Protein AF-A0A2S9DV34-F1 (afdb_monomer)

Structure (mmCIF, N/CA/C/O backbone):
data_AF-A0A2S9DV34-F1
#
_entry.id   AF-A0A2S9DV34-F1
#
loop_
_atom_site.group_PDB
_atom_site.id
_atom_site.type_symbol
_atom_site.label_atom_id
_atom_site.label_alt_id
_atom_site.label_comp_id
_atom_site.label_asym_id
_atom_site.label_entity_id
_atom_site.label_seq_id
_atom_site.pdbx_PDB_ins_code
_atom_site.Cartn_x
_atom_site.Cartn_y
_atom_site.Cartn_z
_atom_site.occupancy
_atom_site.B_iso_or_equiv
_atom_site.auth_seq_id
_atom_site.auth_comp_id
_atom_site.auth_asym_id
_atom_site.auth_atom_id
_atom_site.pdbx_PDB_model_num
ATOM 1 N N . MET A 1 1 ? -15.919 -6.930 16.307 1.00 52.16 1 MET A N 1
ATOM 2 C CA . MET A 1 1 ? -15.086 -6.347 15.239 1.00 52.16 1 MET A CA 1
ATOM 3 C C . MET A 1 1 ? -14.657 -7.478 14.322 1.00 52.16 1 MET A C 1
ATOM 5 O O . MET A 1 1 ? -13.994 -8.392 14.799 1.00 52.16 1 MET A O 1
ATOM 9 N N . GLN A 1 2 ? -15.120 -7.493 13.073 1.00 58.56 2 GLN A N 1
ATOM 10 C CA . GLN A 1 2 ? -14.765 -8.533 12.104 1.00 58.56 2 GLN A CA 1
ATOM 11 C C . GLN A 1 2 ? -13.607 -8.036 11.238 1.00 58.56 2 GLN A C 1
ATOM 13 O O . GLN A 1 2 ? -13.716 -7.015 10.566 1.00 58.56 2 GLN A O 1
ATOM 18 N N . VAL A 1 3 ? -12.487 -8.747 11.302 1.00 65.19 3 VAL A N 1
ATOM 19 C CA . VAL A 1 3 ? -11.268 -8.449 10.549 1.00 65.19 3 VAL A CA 1
ATOM 20 C C . VAL A 1 3 ? -11.427 -9.089 9.170 1.00 65.19 3 VAL A C 1
ATOM 22 O O . VAL A 1 3 ? -11.356 -10.310 9.036 1.00 65.19 3 VAL A O 1
ATOM 25 N N . LEU A 1 4 ? -11.714 -8.278 8.149 1.00 75.62 4 LEU A N 1
ATOM 26 C CA . LEU A 1 4 ? -11.797 -8.738 6.761 1.00 75.62 4 LEU A CA 1
ATOM 27 C C . LEU A 1 4 ? -10.389 -8.811 6.179 1.00 75.62 4 LEU A C 1
ATOM 29 O O . LEU A 1 4 ? -9.835 -7.802 5.747 1.00 75.62 4 LEU A O 1
ATOM 33 N N . ILE A 1 5 ? -9.820 -10.017 6.175 1.00 83.50 5 ILE A N 1
ATOM 34 C CA . ILE A 1 5 ? -8.527 -10.261 5.543 1.00 83.50 5 ILE A CA 1
ATOM 35 C C . ILE A 1 5 ? -8.742 -10.604 4.069 1.00 83.50 5 ILE A C 1
ATOM 37 O O . ILE A 1 5 ? -9.353 -11.627 3.758 1.00 83.50 5 ILE A O 1
ATOM 41 N N . ARG A 1 6 ? -8.223 -9.774 3.160 1.00 87.50 6 ARG A N 1
ATOM 42 C CA . ARG A 1 6 ? -8.233 -10.040 1.711 1.00 87.50 6 ARG A CA 1
ATOM 43 C C . ARG A 1 6 ? -6.867 -9.776 1.087 1.00 87.50 6 ARG A C 1
ATOM 45 O O . ARG A 1 6 ? -6.082 -8.986 1.604 1.00 87.50 6 ARG A O 1
ATOM 52 N N . THR A 1 7 ? -6.590 -10.403 -0.050 1.00 87.25 7 THR A N 1
ATOM 53 C CA . THR A 1 7 ? -5.393 -10.096 -0.845 1.00 87.25 7 THR A CA 1
ATOM 54 C C . THR A 1 7 ? -5.457 -8.658 -1.356 1.00 87.25 7 THR A C 1
ATOM 56 O O . THR A 1 7 ? -6.501 -8.229 -1.850 1.00 87.25 7 THR A O 1
ATOM 59 N N . ALA A 1 8 ? -4.348 -7.924 -1.227 1.00 89.25 8 ALA A N 1
ATOM 60 C CA . ALA A 1 8 ? -4.232 -6.585 -1.794 1.00 89.25 8 ALA A CA 1
ATOM 61 C C . ALA A 1 8 ? -4.219 -6.645 -3.332 1.00 89.25 8 ALA A C 1
ATOM 63 O O . ALA A 1 8 ? -3.674 -7.566 -3.938 1.00 89.25 8 ALA A O 1
ATOM 64 N N . THR A 1 9 ? -4.827 -5.648 -3.949 1.00 90.06 9 THR A N 1
ATOM 65 C CA . THR A 1 9 ? -5.054 -5.488 -5.385 1.00 90.06 9 THR A CA 1
ATOM 66 C C . THR A 1 9 ? -4.431 -4.174 -5.861 1.00 90.06 9 THR A C 1
ATOM 68 O O . THR A 1 9 ? -4.125 -3.313 -5.039 1.00 90.06 9 THR A O 1
ATOM 71 N N . PRO A 1 10 ? -4.229 -3.965 -7.174 1.00 89.94 10 PRO A N 1
ATOM 72 C CA . PRO A 1 10 ? -3.695 -2.698 -7.684 1.00 89.94 10 PRO A CA 1
ATOM 73 C C . PRO A 1 10 ? -4.530 -1.459 -7.311 1.00 89.94 10 PRO A C 1
ATOM 75 O O . PRO A 1 10 ? -4.000 -0.357 -7.353 1.00 89.94 10 PRO A O 1
ATOM 78 N N . ASP A 1 11 ? -5.797 -1.627 -6.925 1.00 91.12 11 ASP A N 1
ATOM 79 C CA . ASP A 1 11 ? -6.651 -0.539 -6.430 1.00 91.12 11 ASP A CA 1
ATOM 80 C C . ASP A 1 11 ? -6.171 0.013 -5.071 1.00 91.12 11 ASP A C 1
ATOM 82 O O . ASP A 1 11 ? -6.307 1.195 -4.783 1.00 91.12 11 ASP A O 1
ATOM 86 N N . ASP A 1 12 ? -5.495 -0.813 -4.265 1.00 90.75 12 ASP A N 1
ATOM 87 C CA . ASP A 1 12 ? -5.014 -0.447 -2.928 1.00 90.75 12 ASP A CA 1
ATOM 88 C C . ASP A 1 12 ? -3.680 0.342 -2.954 1.00 90.75 12 ASP A C 1
ATOM 90 O O . ASP A 1 12 ? -3.133 0.702 -1.909 1.00 90.75 12 ASP A O 1
ATOM 94 N N . VAL A 1 13 ? -3.114 0.595 -4.141 1.00 91.25 13 VAL A N 1
ATOM 95 C CA . VAL A 1 13 ? -1.797 1.241 -4.318 1.00 91.25 13 VAL A CA 1
ATOM 96 C C . VAL A 1 13 ? -1.774 2.658 -3.759 1.00 91.25 13 VAL A C 1
ATOM 98 O O . VAL A 1 13 ? -0.803 3.031 -3.100 1.00 91.25 13 VAL A O 1
ATOM 101 N N . ASP A 1 14 ? -2.836 3.428 -3.994 1.00 91.81 14 ASP A N 1
ATOM 102 C CA . ASP A 1 14 ? -2.958 4.789 -3.470 1.00 91.81 14 ASP A CA 1
ATOM 103 C C . ASP A 1 14 ? -2.943 4.782 -1.937 1.00 91.81 14 ASP A C 1
ATOM 105 O O . ASP A 1 14 ? -2.111 5.444 -1.313 1.00 91.81 14 ASP A O 1
ATOM 109 N N . THR A 1 15 ? -3.756 3.915 -1.329 1.00 90.88 15 THR A N 1
ATOM 110 C CA . THR A 1 15 ? -3.816 3.749 0.125 1.00 90.88 15 THR A CA 1
ATOM 111 C C . THR A 1 15 ? -2.467 3.325 0.710 1.00 90.88 15 THR A C 1
ATOM 113 O O . THR A 1 15 ? -2.018 3.887 1.708 1.00 90.88 15 THR A O 1
ATOM 116 N N . LEU A 1 16 ? -1.768 2.373 0.083 1.00 90.69 16 LEU A N 1
ATOM 117 C CA . LEU A 1 16 ? -0.433 1.943 0.514 1.00 90.69 16 LEU A CA 1
ATOM 118 C C . LEU A 1 16 ? 0.594 3.088 0.451 1.00 90.69 16 LEU A C 1
ATOM 120 O O . LEU A 1 16 ? 1.415 3.235 1.363 1.00 90.69 16 LEU A O 1
ATOM 124 N N . CYS A 1 17 ? 0.546 3.912 -0.598 1.00 91.19 17 CYS A N 1
ATOM 125 C CA . CYS A 1 17 ? 1.389 5.098 -0.735 1.00 91.19 17 CYS A CA 1
ATOM 126 C C . CYS A 1 17 ? 1.049 6.175 0.308 1.00 91.19 17 CYS A C 1
ATOM 128 O O . CYS A 1 17 ? 1.963 6.740 0.917 1.00 91.19 17 CYS A O 1
ATOM 130 N N . ALA A 1 18 ? -0.235 6.425 0.564 1.00 90.94 18 ALA A N 1
ATOM 131 C CA . ALA A 1 18 ? -0.693 7.352 1.596 1.00 90.94 18 ALA A CA 1
ATOM 132 C C . ALA A 1 18 ? -0.197 6.921 2.986 1.00 90.94 18 ALA A C 1
ATOM 134 O O . ALA A 1 18 ? 0.442 7.703 3.691 1.00 90.94 18 ALA A O 1
ATOM 135 N N . ILE A 1 19 ? -0.365 5.642 3.336 1.00 89.88 19 ILE A N 1
ATOM 136 C CA . ILE A 1 19 ? 0.149 5.083 4.593 1.00 89.88 19 ILE A CA 1
ATOM 137 C C . ILE A 1 19 ? 1.667 5.281 4.684 1.00 89.88 19 ILE A C 1
ATOM 139 O O . ILE A 1 19 ? 2.169 5.781 5.690 1.00 89.88 19 ILE A O 1
ATOM 143 N N . ARG A 1 20 ? 2.418 4.926 3.633 1.00 90.62 20 ARG A N 1
ATOM 144 C CA . ARG A 1 20 ? 3.888 4.990 3.637 1.00 90.62 20 ARG A CA 1
ATOM 145 C C . ARG A 1 20 ? 4.432 6.409 3.791 1.00 90.62 20 ARG A C 1
ATOM 147 O O . ARG A 1 20 ? 5.442 6.595 4.473 1.00 90.62 20 ARG A O 1
ATOM 154 N N . THR A 1 21 ? 3.782 7.378 3.155 1.00 90.19 21 THR A N 1
ATOM 155 C CA . THR A 1 21 ? 4.162 8.796 3.230 1.00 90.19 21 THR A CA 1
ATOM 156 C C . THR A 1 21 ? 3.743 9.436 4.556 1.00 90.19 21 THR A C 1
ATOM 158 O O . THR A 1 21 ? 4.401 10.371 5.008 1.00 90.19 21 THR A O 1
ATOM 161 N N . SER A 1 22 ? 2.725 8.895 5.234 1.00 90.62 22 SER A N 1
ATOM 162 C CA . SER A 1 22 ? 2.257 9.384 6.537 1.00 90.62 22 SER A CA 1
ATOM 163 C C . SER A 1 22 ? 3.143 8.973 7.727 1.00 90.62 22 SER A C 1
ATOM 165 O O . SER A 1 22 ? 2.987 9.523 8.818 1.00 90.62 22 SER A O 1
ATOM 167 N N . VAL A 1 23 ? 4.069 8.018 7.566 1.00 91.19 23 VAL A N 1
ATOM 168 C CA . VAL A 1 23 ? 4.963 7.579 8.655 1.00 91.19 23 VAL A CA 1
ATOM 169 C C . VAL A 1 23 ? 6.068 8.610 8.887 1.00 91.19 23 VAL A C 1
ATOM 171 O O . VAL A 1 23 ? 6.947 8.777 8.048 1.00 91.19 23 VAL A O 1
ATOM 174 N N . VAL A 1 24 ? 6.085 9.249 10.059 1.00 89.81 24 VAL A N 1
ATOM 175 C CA . VAL A 1 24 ? 7.061 10.309 10.385 1.00 89.81 24 VAL A CA 1
ATOM 176 C C . VAL A 1 24 ? 8.463 9.753 10.649 1.00 89.81 24 VAL A C 1
ATOM 178 O O . VAL A 1 24 ? 9.440 10.284 10.127 1.00 89.81 24 VAL A O 1
ATOM 181 N N . GLN A 1 25 ? 8.594 8.657 11.409 1.00 91.19 25 GLN A N 1
ATOM 182 C CA . GLN A 1 25 ? 9.916 8.108 11.769 1.00 91.19 25 GLN A CA 1
ATOM 183 C C . GLN A 1 25 ? 10.715 7.564 10.570 1.00 91.19 25 GLN A C 1
ATOM 185 O O . GLN A 1 25 ? 11.919 7.353 1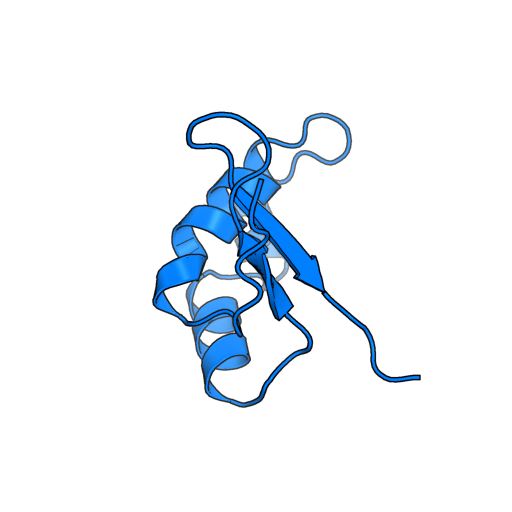0.676 1.00 91.19 25 GLN A O 1
ATOM 190 N N . ASN A 1 26 ? 10.050 7.303 9.444 1.00 86.44 26 ASN A N 1
ATOM 191 C CA . ASN A 1 26 ? 10.659 6.829 8.203 1.00 86.44 26 ASN A CA 1
ATOM 192 C C . ASN A 1 26 ? 9.977 7.512 7.011 1.00 86.44 26 ASN A C 1
ATOM 194 O O . ASN A 1 26 ? 9.484 6.850 6.085 1.00 86.44 26 ASN A O 1
ATOM 198 N N . HIS A 1 27 ? 9.879 8.839 7.098 1.00 89.88 27 HIS A N 1
ATOM 199 C CA . HIS A 1 27 ? 9.210 9.627 6.080 1.00 89.88 27 HIS A CA 1
ATOM 200 C C . HIS A 1 27 ? 9.960 9.511 4.755 1.00 89.88 27 HIS A C 1
ATOM 202 O O . HIS A 1 27 ? 11.138 9.842 4.644 1.00 89.88 27 HIS A O 1
ATOM 208 N N . LEU A 1 28 ? 9.244 9.027 3.750 1.00 90.31 28 LEU A N 1
ATOM 209 C CA . LEU A 1 28 ? 9.700 8.914 2.376 1.00 90.31 28 LEU A CA 1
ATOM 210 C C . LEU A 1 28 ? 8.579 9.465 1.506 1.00 90.31 28 LEU A C 1
ATOM 212 O O . LEU A 1 28 ? 7.516 8.854 1.401 1.00 90.31 28 LEU A O 1
ATOM 216 N N . SER A 1 29 ? 8.805 10.636 0.916 1.00 91.56 29 SER A N 1
ATOM 217 C CA . SER A 1 29 ? 7.860 11.257 -0.011 1.00 91.56 29 SER A CA 1
ATOM 218 C C . SER A 1 29 ? 7.747 10.429 -1.298 1.00 91.56 29 SER A C 1
ATOM 220 O O . SER A 1 29 ? 8.657 9.668 -1.635 1.00 91.56 29 SER A O 1
ATOM 222 N N . LEU A 1 30 ? 6.660 10.603 -2.058 1.00 89.12 30 LEU A N 1
ATOM 223 C CA . LEU A 1 30 ? 6.458 9.904 -3.337 1.00 89.12 30 LEU A CA 1
ATOM 224 C C . LEU A 1 30 ? 7.630 10.096 -4.308 1.00 89.12 30 LEU A C 1
ATOM 226 O O . LEU A 1 30 ? 8.091 9.133 -4.914 1.00 89.12 30 LEU A O 1
ATOM 230 N N . GLU A 1 31 ? 8.160 11.314 -4.399 1.00 92.00 31 GLU A N 1
ATOM 231 C CA . GLU A 1 31 ? 9.310 11.622 -5.255 1.00 92.00 31 GLU A CA 1
ATOM 232 C C . GLU A 1 31 ? 10.587 10.903 -4.799 1.00 92.00 31 GLU A C 1
ATOM 234 O O . GLU A 1 31 ? 11.337 10.377 -5.619 1.00 92.00 31 GLU A O 1
ATOM 239 N N . GLN A 1 32 ? 10.812 10.812 -3.485 1.00 92.19 32 GLN A N 1
ATOM 240 C CA . GLN A 1 32 ? 11.960 10.096 -2.922 1.00 92.19 32 GLN A CA 1
ATOM 241 C C . GLN A 1 32 ? 11.848 8.589 -3.170 1.00 92.19 32 GLN A C 1
ATOM 243 O O . GLN A 1 32 ? 12.830 7.942 -3.526 1.00 92.19 32 GLN A O 1
ATOM 248 N N . MET A 1 33 ? 10.643 8.027 -3.044 1.00 92.06 33 MET A N 1
ATOM 249 C CA . MET A 1 33 ? 10.388 6.627 -3.388 1.00 92.06 33 MET A CA 1
ATOM 250 C C . MET A 1 33 ? 10.626 6.362 -4.877 1.00 92.06 33 MET A C 1
ATOM 252 O O . MET A 1 33 ? 11.293 5.384 -5.220 1.00 92.06 33 MET A O 1
ATOM 256 N N . ALA A 1 34 ? 10.170 7.260 -5.752 1.00 90.94 34 ALA A N 1
ATOM 257 C CA . ALA A 1 34 ? 10.423 7.164 -7.185 1.00 90.94 34 ALA A CA 1
ATOM 258 C C . ALA A 1 34 ? 11.927 7.197 -7.509 1.00 90.94 34 ALA A C 1
ATOM 260 O O . ALA A 1 34 ? 12.384 6.401 -8.328 1.00 90.94 34 ALA A O 1
ATOM 261 N N . GLY A 1 35 ? 12.708 8.031 -6.811 1.00 92.25 35 GLY A N 1
ATOM 262 C CA . GLY A 1 35 ? 14.172 8.060 -6.925 1.00 92.25 35 GLY A CA 1
ATOM 263 C C . GLY A 1 35 ? 14.862 6.741 -6.547 1.00 92.25 35 GLY A C 1
ATOM 264 O O . GLY A 1 35 ? 15.948 6.453 -7.042 1.00 92.25 35 GLY A O 1
ATOM 265 N N . LEU A 1 36 ? 14.215 5.907 -5.728 1.00 90.88 36 LEU A N 1
ATOM 266 C CA . LEU A 1 36 ? 14.670 4.560 -5.360 1.00 90.88 36 LEU A CA 1
ATOM 267 C C . LEU A 1 36 ? 14.087 3.457 -6.266 1.00 90.88 36 LEU A C 1
ATOM 269 O O . LEU A 1 36 ? 14.274 2.272 -5.990 1.00 90.88 36 LEU A O 1
ATOM 273 N N . GLY A 1 37 ? 13.348 3.820 -7.319 1.00 89.75 37 GLY A N 1
ATOM 274 C CA . GLY A 1 37 ? 12.646 2.880 -8.200 1.00 89.75 37 GLY A CA 1
ATOM 275 C C . GLY A 1 37 ? 11.352 2.304 -7.609 1.00 89.75 37 GLY A C 1
ATOM 276 O O . GLY A 1 37 ? 10.739 1.419 -8.204 1.00 89.75 37 GLY A O 1
ATOM 277 N N . ILE A 1 38 ? 10.906 2.805 -6.455 1.00 88.56 38 ILE A N 1
ATOM 278 C CA . ILE A 1 38 ? 9.679 2.381 -5.777 1.00 88.56 38 ILE A CA 1
ATOM 279 C C . ILE A 1 38 ? 8.542 3.278 -6.276 1.00 88.56 38 ILE A C 1
ATOM 281 O O . ILE A 1 38 ? 8.208 4.290 -5.665 1.00 88.56 38 ILE A O 1
ATOM 285 N N . THR A 1 39 ? 7.973 2.937 -7.432 1.00 91.75 39 THR A N 1
ATOM 286 C CA . THR A 1 39 ? 6.898 3.723 -8.057 1.00 91.75 39 THR A CA 1
ATOM 287 C C . THR A 1 39 ? 5.522 3.080 -7.851 1.00 91.75 39 THR A C 1
ATOM 289 O O . THR A 1 39 ? 5.432 1.856 -7.706 1.00 91.75 39 THR A O 1
ATOM 292 N N . PRO A 1 40 ? 4.425 3.863 -7.910 1.00 90.62 40 PRO A N 1
ATOM 293 C CA . PRO A 1 40 ? 3.064 3.321 -7.879 1.00 90.62 40 PRO A CA 1
ATOM 294 C C . PRO A 1 40 ? 2.820 2.279 -8.978 1.00 90.62 40 PRO A C 1
ATOM 296 O O . PRO A 1 40 ? 2.136 1.282 -8.755 1.00 90.62 40 PRO A O 1
ATOM 299 N N . GLN A 1 41 ? 3.427 2.466 -10.157 1.00 91.62 41 GLN A N 1
ATOM 300 C CA . GLN A 1 41 ? 3.349 1.493 -11.247 1.00 91.62 41 GLN A CA 1
ATOM 301 C C . GLN A 1 41 ? 4.055 0.180 -10.904 1.00 91.62 41 GLN A C 1
ATOM 303 O O . GLN A 1 41 ? 3.463 -0.876 -11.104 1.00 91.62 41 GLN A O 1
ATOM 308 N N . VAL A 1 42 ? 5.274 0.230 -10.355 1.00 90.19 42 VAL A N 1
ATOM 309 C CA . VAL A 1 42 ? 5.995 -0.978 -9.915 1.00 90.19 42 VAL A CA 1
ATOM 310 C C . VAL A 1 42 ? 5.215 -1.693 -8.813 1.00 90.19 42 VAL A C 1
ATOM 312 O O . VAL A 1 42 ? 5.103 -2.916 -8.840 1.00 90.19 42 VAL A O 1
ATOM 315 N N . LEU A 1 43 ? 4.614 -0.952 -7.877 1.00 88.62 43 LEU A N 1
ATOM 316 C CA . LEU A 1 43 ? 3.772 -1.538 -6.833 1.00 88.62 43 LEU A CA 1
ATOM 317 C C . LEU A 1 43 ? 2.515 -2.202 -7.420 1.00 88.62 43 LEU A C 1
ATOM 319 O O . LEU A 1 43 ? 2.201 -3.331 -7.051 1.00 88.62 43 LEU A O 1
ATOM 323 N N . SER A 1 44 ? 1.843 -1.546 -8.370 1.00 90.56 44 SER A N 1
ATOM 324 C 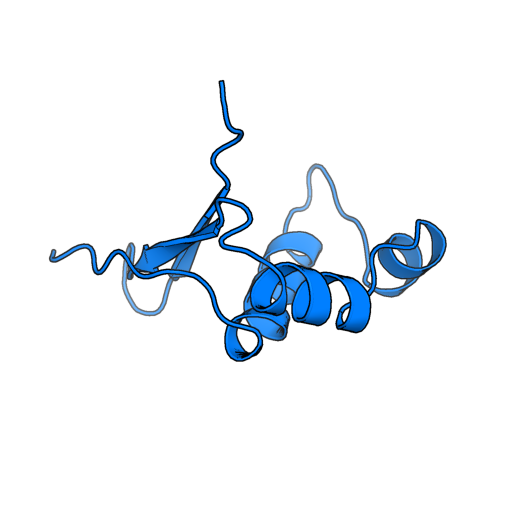CA . SER A 1 44 ? 0.674 -2.092 -9.080 1.00 90.56 44 SER A CA 1
ATOM 325 C C . SER A 1 44 ? 1.009 -3.374 -9.839 1.00 90.56 44 SER A C 1
ATOM 327 O O . SER A 1 44 ? 0.254 -4.344 -9.791 1.00 90.56 44 SER A O 1
ATOM 329 N N . ASP A 1 45 ? 2.136 -3.373 -10.551 1.00 89.56 45 ASP A N 1
ATOM 330 C CA . ASP A 1 45 ? 2.628 -4.534 -11.286 1.00 89.56 45 ASP A CA 1
ATOM 331 C C . ASP A 1 45 ? 2.967 -5.682 -10.333 1.00 89.56 45 ASP A C 1
ATOM 333 O O . ASP A 1 45 ? 2.509 -6.803 -10.528 1.00 89.56 45 ASP A O 1
ATOM 337 N N . THR A 1 46 ? 3.639 -5.372 -9.222 1.00 87.19 46 THR A N 1
ATOM 338 C CA . THR A 1 46 ? 3.983 -6.349 -8.184 1.00 87.19 46 THR A CA 1
ATOM 339 C C . THR A 1 46 ? 2.732 -7.002 -7.591 1.00 87.19 46 THR A C 1
ATOM 341 O O . THR A 1 46 ? 2.688 -8.224 -7.465 1.00 87.19 46 THR A O 1
ATOM 344 N N . LEU A 1 47 ? 1.698 -6.208 -7.284 1.00 87.38 47 LEU A N 1
ATOM 345 C CA . LEU A 1 47 ? 0.407 -6.697 -6.782 1.00 87.38 47 LEU A CA 1
ATOM 346 C C . LEU A 1 47 ? -0.353 -7.542 -7.816 1.00 87.38 47 LEU A C 1
ATOM 348 O O . LEU A 1 47 ? -1.121 -8.423 -7.436 1.00 87.38 47 LEU A O 1
ATOM 352 N N . ARG A 1 48 ? -0.150 -7.289 -9.115 1.00 85.81 48 ARG A N 1
ATOM 353 C CA . ARG A 1 48 ? -0.767 -8.055 -10.209 1.00 85.81 48 ARG A CA 1
ATOM 354 C C . ARG A 1 48 ? -0.017 -9.354 -10.514 1.00 85.81 48 ARG A C 1
ATOM 356 O O . ARG A 1 48 ? -0.654 -10.350 -10.843 1.00 85.81 48 ARG A O 1
ATOM 363 N N . ALA A 1 49 ? 1.312 -9.337 -10.442 1.00 79.81 49 ALA A N 1
ATOM 364 C CA . ALA A 1 49 ? 2.172 -10.427 -10.895 1.00 79.81 49 ALA A CA 1
ATOM 365 C C . ALA A 1 49 ? 2.132 -11.658 -9.978 1.00 79.81 49 ALA A C 1
ATOM 367 O O . ALA A 1 49 ? 2.253 -12.785 -10.455 1.00 79.81 49 ALA A O 1
ATOM 368 N N . ALA A 1 50 ? 1.965 -11.471 -8.669 1.00 66.25 50 ALA A N 1
ATOM 369 C CA . ALA A 1 50 ? 1.866 -12.566 -7.708 1.00 66.25 50 ALA A CA 1
ATOM 370 C 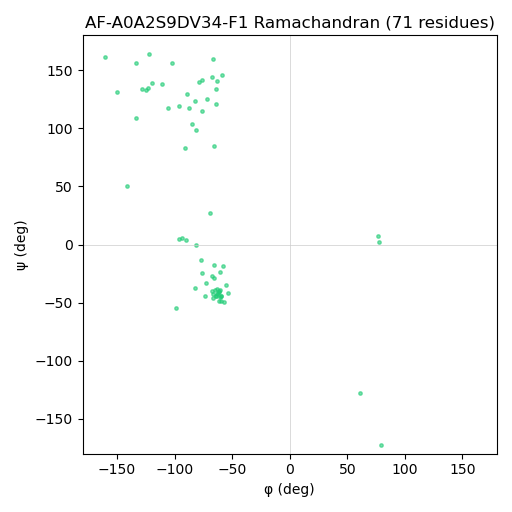C . ALA A 1 50 ? 1.216 -12.080 -6.405 1.00 66.25 50 ALA A C 1
ATOM 372 O O . ALA A 1 50 ? 1.267 -10.885 -6.112 1.00 66.25 50 ALA A O 1
ATOM 373 N N . PRO A 1 51 ? 0.690 -12.980 -5.548 1.00 63.19 51 PRO A N 1
ATOM 374 C CA . PRO A 1 51 ? 0.401 -12.637 -4.164 1.00 63.19 51 PRO A CA 1
ATOM 375 C C . PRO A 1 51 ? 1.731 -12.356 -3.456 1.00 63.19 51 PRO A C 1
ATOM 377 O O . PRO A 1 51 ? 2.321 -13.221 -2.814 1.00 63.19 51 PRO A O 1
ATOM 380 N N . CYS A 1 52 ? 2.231 -11.129 -3.569 1.00 65.94 52 CYS A N 1
ATOM 381 C CA . CYS A 1 52 ? 3.489 -10.648 -2.991 1.00 65.94 52 CYS A CA 1
ATOM 382 C C . CYS A 1 52 ? 3.452 -10.525 -1.450 1.00 65.94 52 CYS A C 1
ATOM 384 O O . CYS A 1 52 ? 4.158 -9.705 -0.857 1.00 65.94 52 CYS A O 1
ATOM 386 N N . GLY A 1 53 ? 2.610 -11.340 -0.806 1.00 74.12 53 GLY A N 1
ATOM 387 C CA . GLY A 1 53 ? 2.437 -11.446 0.636 1.00 74.12 53 GLY A CA 1
ATOM 388 C C . GLY A 1 53 ? 1.621 -10.324 1.266 1.00 74.12 53 GLY A C 1
ATOM 389 O O . GLY A 1 53 ? 1.482 -10.321 2.485 1.00 74.12 53 GLY A O 1
ATOM 390 N N . TRP A 1 54 ? 1.098 -9.383 0.473 1.00 84.31 54 TRP A N 1
ATOM 391 C CA . TRP A 1 54 ? 0.293 -8.268 0.964 1.00 84.31 54 TRP A CA 1
ATOM 392 C C . TRP A 1 54 ? -1.160 -8.680 1.189 1.00 84.31 54 TRP A C 1
ATOM 394 O O . TRP A 1 54 ? -1.840 -9.146 0.273 1.00 84.31 54 TRP A O 1
ATOM 404 N N . SER A 1 55 ? -1.634 -8.487 2.416 1.00 84.31 55 SER A N 1
ATOM 405 C CA . SER A 1 55 ? -3.035 -8.664 2.791 1.00 84.31 55 SER A CA 1
ATOM 406 C C . SER A 1 55 ? -3.559 -7.386 3.429 1.00 84.31 55 SER A C 1
ATOM 408 O O . SER A 1 55 ? -2.916 -6.818 4.314 1.00 84.31 55 SER A O 1
ATOM 410 N N . VAL A 1 56 ? -4.734 -6.954 2.988 1.00 84.06 56 VAL A N 1
ATOM 411 C CA . VAL A 1 56 ? -5.550 -5.979 3.710 1.00 84.06 56 VAL A CA 1
ATOM 412 C C . VAL A 1 56 ? -6.108 -6.718 4.913 1.00 84.06 56 VAL A C 1
ATOM 414 O O . VAL A 1 56 ? -6.685 -7.784 4.737 1.00 84.06 56 VAL A O 1
ATOM 417 N N . VAL A 1 57 ? -5.899 -6.201 6.117 1.00 81.12 57 VAL A N 1
ATOM 418 C CA . VAL A 1 57 ? -6.329 -6.811 7.386 1.00 81.12 57 VAL A CA 1
ATOM 419 C C . VAL A 1 57 ? -7.669 -6.206 7.852 1.00 81.12 57 VAL A C 1
ATOM 421 O O . VAL A 1 57 ? -8.199 -6.573 8.888 1.00 81.12 57 VAL A O 1
ATOM 424 N N . GLY A 1 58 ? -8.289 -5.342 7.048 1.00 74.06 58 GLY A N 1
ATOM 425 C CA . GLY A 1 58 ? -9.601 -4.760 7.329 1.00 74.06 58 GLY A CA 1
ATOM 426 C C . GLY A 1 58 ? -9.542 -3.610 8.339 1.00 74.06 58 GLY A C 1
ATOM 427 O O . GLY A 1 58 ? -8.441 -3.158 8.682 1.00 74.06 58 GLY A O 1
ATOM 428 N N . PRO A 1 59 ? -10.713 -3.110 8.774 1.00 64.81 59 PRO A N 1
ATOM 429 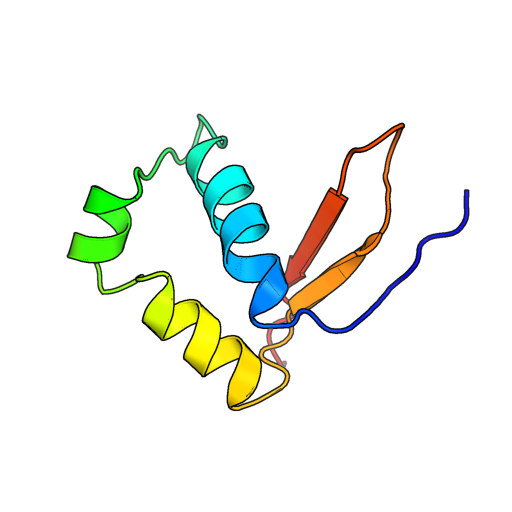C CA . PRO A 1 59 ? -10.770 -1.913 9.589 1.00 64.81 59 PRO A CA 1
ATOM 430 C C . PRO A 1 59 ? -10.361 -2.153 11.041 1.00 64.81 59 PRO A C 1
ATOM 432 O O . PRO A 1 59 ? -10.678 -3.200 11.614 1.00 64.81 59 PRO A O 1
AT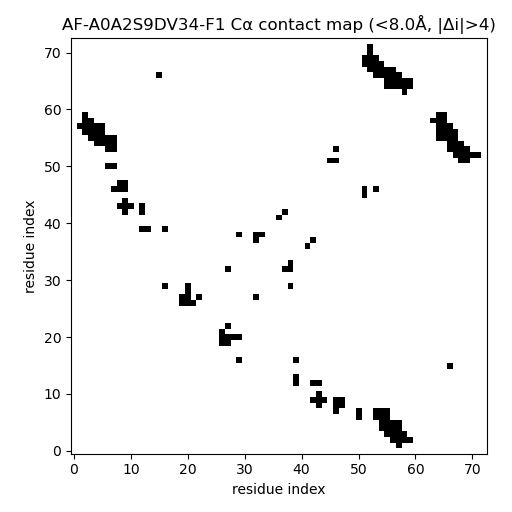OM 435 N N . VAL A 1 60 ? -9.648 -1.187 11.626 1.00 65.12 60 VAL A N 1
ATOM 436 C CA . VAL A 1 60 ? -9.114 -1.281 12.997 1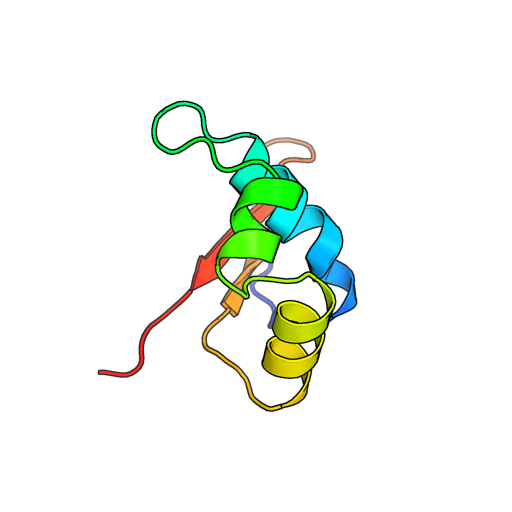.00 65.12 60 VAL A CA 1
ATOM 437 C C . VAL A 1 60 ? -10.018 -0.540 13.986 1.00 65.12 60 VAL A C 1
ATOM 439 O O . VAL A 1 60 ? -10.500 -1.151 14.939 1.00 65.12 60 VAL A O 1
ATOM 442 N N . ASP A 1 61 ? -10.295 0.739 13.718 1.00 67.31 61 ASP A N 1
ATOM 443 C CA . ASP A 1 61 ? -11.300 1.572 14.389 1.00 67.31 61 ASP A CA 1
ATOM 444 C C . ASP A 1 61 ? -11.824 2.623 13.390 1.00 67.31 61 ASP A C 1
ATOM 446 O O . ASP A 1 61 ? -11.038 3.258 12.687 1.00 67.31 61 ASP A O 1
ATOM 450 N N . GLY A 1 62 ? -13.145 2.783 13.267 1.00 67.44 62 GLY A N 1
ATOM 451 C CA . GLY A 1 62 ? -13.734 3.681 12.263 1.00 67.44 62 GLY A CA 1
ATOM 452 C C . GLY A 1 62 ? -13.386 3.302 10.811 1.00 67.44 62 GLY A C 1
ATOM 453 O O . GLY A 1 62 ? -13.614 2.165 10.403 1.00 67.44 62 GLY A O 1
ATOM 454 N N . ASP A 1 63 ? -12.867 4.269 10.043 1.00 67.94 63 ASP A N 1
ATOM 455 C CA . ASP A 1 63 ? -12.458 4.140 8.625 1.00 67.94 63 ASP A CA 1
ATOM 456 C C . ASP A 1 63 ? -10.976 3.722 8.457 1.00 67.94 63 ASP A C 1
ATOM 458 O O . ASP A 1 63 ? -10.459 3.663 7.345 1.00 67.94 63 ASP A O 1
ATOM 462 N N . ASP A 1 64 ? -10.262 3.443 9.558 1.00 76.06 64 ASP A N 1
ATOM 463 C CA . ASP A 1 64 ? -8.845 3.056 9.512 1.00 76.06 64 ASP A CA 1
ATOM 464 C C . ASP A 1 64 ? -8.651 1.735 8.764 1.00 76.06 64 ASP A C 1
ATOM 466 O O . ASP A 1 64 ? -9.429 0.807 8.951 1.00 76.06 64 ASP A O 1
ATOM 470 N N . VAL A 1 65 ? -7.590 1.613 7.964 1.00 80.5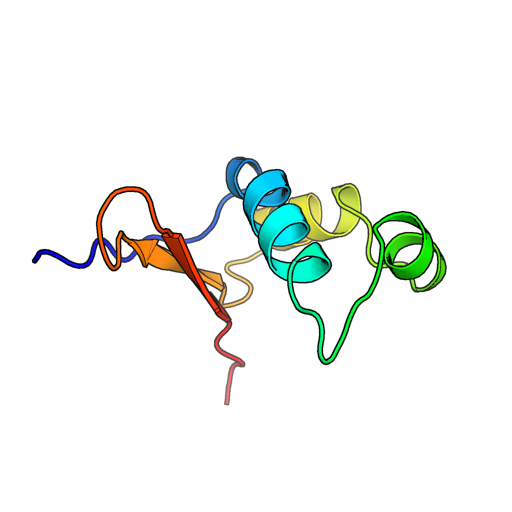6 65 VAL A N 1
ATOM 471 C CA . VAL A 1 65 ? -7.272 0.403 7.193 1.00 80.56 65 VAL A CA 1
ATOM 472 C C . VAL A 1 65 ? -5.840 -0.049 7.438 1.00 80.56 65 VAL A C 1
ATOM 474 O O . VAL A 1 65 ? -4.886 0.724 7.352 1.00 80.56 65 VAL A O 1
ATOM 477 N N . ARG A 1 66 ? -5.665 -1.355 7.672 1.00 85.56 66 ARG A N 1
ATOM 478 C CA . ARG A 1 66 ? -4.350 -1.961 7.917 1.00 85.56 66 ARG A CA 1
ATOM 479 C C . ARG A 1 66 ? -3.912 -2.870 6.775 1.00 85.56 66 ARG A C 1
ATOM 481 O O . ARG A 1 66 ? -4.677 -3.716 6.320 1.00 85.56 66 ARG A O 1
ATOM 488 N N . TYR A 1 67 ? -2.634 -2.785 6.409 1.00 87.69 67 TYR A N 1
ATOM 489 C CA . TYR A 1 67 ? -1.980 -3.700 5.471 1.00 87.69 67 TYR A CA 1
ATOM 490 C C . TYR A 1 67 ? -0.811 -4.429 6.139 1.00 87.69 67 TYR A C 1
ATOM 492 O O . TYR A 1 67 ? -0.031 -3.830 6.880 1.00 87.69 67 TYR A O 1
ATOM 500 N N . GLU A 1 68 ? -0.667 -5.722 5.854 1.00 87.12 68 GLU A N 1
ATOM 501 C CA . GLU A 1 68 ? 0.463 -6.549 6.289 1.00 87.12 68 GLU A CA 1
ATOM 502 C C . GLU A 1 68 ? 1.147 -7.174 5.074 1.00 87.12 68 GLU A C 1
ATOM 504 O O . GLU A 1 68 ? 0.476 -7.729 4.206 1.00 87.12 68 GLU A O 1
ATOM 509 N N . LYS A 1 69 ? 2.485 -7.139 5.039 1.00 84.62 69 LYS A N 1
ATOM 510 C CA . LYS A 1 69 ? 3.291 -7.917 4.094 1.00 84.62 69 LYS A CA 1
ATOM 511 C C . LYS A 1 69 ? 3.950 -9.087 4.815 1.00 84.62 69 LYS A C 1
ATOM 513 O O . LYS A 1 69 ? 4.833 -8.874 5.647 1.00 84.62 69 LYS A O 1
ATOM 518 N N . ARG A 1 70 ? 3.617 -10.318 4.429 1.00 80.81 70 ARG A N 1
ATOM 519 C CA . ARG A 1 70 ? 4.381 -11.505 4.831 1.00 80.81 70 ARG A CA 1
ATOM 520 C C . ARG A 1 70 ? 5.503 -11.791 3.840 1.00 80.81 70 ARG A C 1
ATOM 522 O O . ARG A 1 70 ? 5.278 -11.855 2.635 1.00 80.81 70 ARG A O 1
ATOM 529 N N . ARG A 1 71 ? 6.724 -11.966 4.347 1.00 74.06 71 ARG A N 1
ATOM 530 C CA . ARG A 1 71 ? 7.800 -12.597 3.572 1.00 74.06 71 ARG A CA 1
ATOM 531 C C . ARG A 1 71 ? 7.587 -14.109 3.606 1.00 74.06 71 ARG A C 1
ATOM 533 O O . ARG A 1 71 ? 7.195 -14.635 4.645 1.00 74.06 71 ARG A O 1
ATOM 540 N N . ALA A 1 72 ? 7.816 -14.774 2.476 1.00 61.00 72 ALA A N 1
ATOM 541 C CA . ALA A 1 72 ? 7.966 -16.225 2.480 1.00 61.00 72 ALA A CA 1
ATOM 542 C C . ALA A 1 72 ? 9.143 -16.605 3.408 1.00 61.00 72 ALA A C 1
ATOM 544 O O . ALA A 1 72 ? 10.071 -15.793 3.520 1.00 61.00 72 ALA A O 1
ATOM 545 N N . PRO A 1 73 ? 9.063 -17.751 4.112 1.00 62.34 73 PRO A N 1
ATOM 546 C CA . PRO A 1 73 ? 10.143 -18.237 4.970 1.00 62.34 73 PRO A CA 1
ATOM 547 C C . PRO A 1 73 ? 11.446 -18.466 4.198 1.00 62.34 73 PRO A C 1
ATOM 549 O O . PRO A 1 73 ? 11.376 -18.734 2.976 1.00 62.34 73 PRO A O 1
#

Org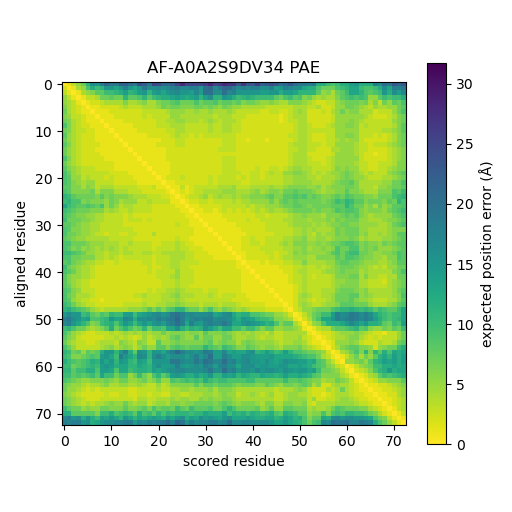anism: Pseudomonas cedrina (NCBI:txid651740)

Sequence (73 aa):
MQVLIRTATPDDVDTLCAIRTSVVQNHLSLEQMAGLGITPQVLSDTLRAAPCGWSVVGPVDGDDVRYEKRRAP

Radius of gyration: 12.86 Å; Cα contacts (8 Å, |Δi|>4): 90; chains: 1; bounding box: 30×30×26 Å

Solvent-accessible surface area (backbone atoms only — not comparable to full-atom values): 4356 Å² total; per-residue (Å²): 135,78,64,51,69,43,78,50,47,53,83,48,43,62,58,52,50,53,55,47,46,67,35,74,97,66,58,44,51,71,68,58,32,41,75,72,67,55,33,72,65,55,52,29,48,46,39,67,75,41,90,72,36,43,2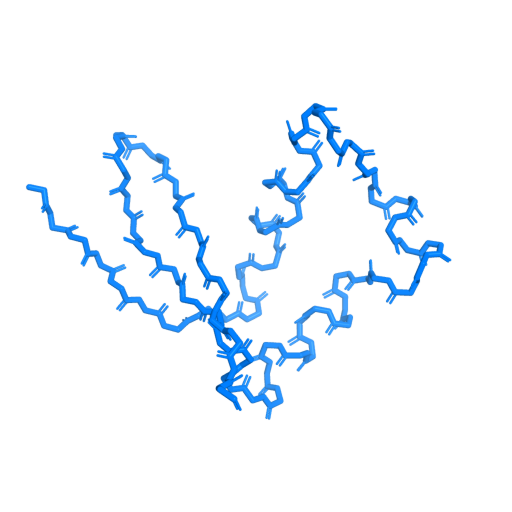8,31,46,28,54,79,61,86,90,40,77,42,76,47,71,52,76,82,133

pLDDT: mean 83.29, std 10.34, range [52.16, 92.25]

Foldseek 3Di:
DDFDKDQDALVCLVVVLVVQCPDPVNHAHQVNCVVVVNHSVVVNVCSVVDSQQWIWRHADPDPDTDIDRDDDD

Secondary structure (DSSP, 8-state):
-----EE--GGGHHHHHHHHHH-STT---HHHHHHTT--HHHHHHHHHHS--SEEEEEESSTT-EEEEEPPP-

Mean predicted aligned error: 5.82 Å